Protein AF-A0A1J3EEB9-F1 (afdb_monomer_lite)

Organism: Noccaea caerulescens (NCBI:txid107243)

InterPro domains:
  IPR051185 Abnormal Spindle-like Microcephaly-associated [PTHR22706] (1-174)

Secondary structure (DSSP, 8-state):
--HHHHHHHHHHHS-HHHHHHHHHHHHHHHHHHHTTSS-PPTT-HHHH-HHHHHHHHHHHHTB-HHHHHHHHHHHH--GGGG--S---HHHHHHHHHHHIIIIIT--HHHHHHHBS-TTSTT-B-TTHHHHHHHHHHHHHHHHHHHHHHHHHTT-S-GGGSSSSSS-----SB-

Structure (mmCIF, N/CA/C/O backbone):
data_AF-A0A1J3EEB9-F1
#
_entry.id   AF-A0A1J3EEB9-F1
#
loop_
_atom_site.group_PDB
_atom_site.id
_atom_site.type_symbol
_atom_site.label_atom_id
_atom_site.label_alt_id
_atom_site.label_comp_id
_atom_site.label_asym_id
_atom_site.label_entity_id
_atom_site.label_seq_id
_atom_site.pdbx_PDB_ins_code
_atom_site.Cartn_x
_atom_site.Cartn_y
_atom_site.Cartn_z
_atom_site.occupancy
_atom_site.B_iso_or_equiv
_atom_site.auth_seq_id
_atom_site.auth_comp_id
_atom_site.auth_asym_id
_atom_site.auth_atom_id
_atom_site.pdbx_PDB_model_num
ATOM 1 N N . CYS A 1 1 ? 7.402 -10.045 6.191 1.00 64.56 1 CYS A N 1
ATOM 2 C CA . CYS A 1 1 ? 6.183 -10.169 7.005 1.00 64.56 1 CYS A CA 1
ATOM 3 C C . CYS A 1 1 ? 5.292 -11.214 6.351 1.00 64.56 1 CYS A C 1
ATOM 5 O O . CYS A 1 1 ? 5.078 -11.126 5.143 1.00 64.56 1 CYS A O 1
ATOM 7 N N . SER A 1 2 ? 4.901 -12.242 7.101 1.00 83.00 2 SER A N 1
ATOM 8 C CA . SER A 1 2 ? 4.058 -13.334 6.615 1.00 83.00 2 SER A CA 1
ATOM 9 C C . SER A 1 2 ? 2.588 -12.894 6.514 1.00 83.00 2 SER A C 1
ATOM 11 O O . SER A 1 2 ? 2.192 -11.861 7.061 1.00 83.00 2 SER A O 1
ATOM 13 N N . LEU A 1 3 ? 1.765 -13.679 5.812 1.00 86.12 3 LEU A N 1
ATOM 14 C CA . LEU A 1 3 ? 0.314 -13.471 5.790 1.00 86.12 3 LEU A CA 1
ATOM 15 C C . LEU A 1 3 ? -0.301 -13.649 7.187 1.00 86.12 3 LEU A C 1
ATOM 17 O O . LEU A 1 3 ? -1.267 -12.964 7.520 1.00 86.12 3 LEU A O 1
ATOM 21 N N . ASP A 1 4 ? 0.250 -14.547 8.001 1.00 88.56 4 ASP A N 1
ATOM 22 C CA . ASP A 1 4 ? -0.269 -14.821 9.338 1.00 88.56 4 ASP A CA 1
ATOM 23 C C . ASP A 1 4 ? 0.055 -13.684 10.311 1.00 88.56 4 ASP A C 1
ATOM 25 O O . ASP A 1 4 ? -0.824 -13.272 11.066 1.00 88.56 4 ASP A O 1
ATOM 29 N N . ASP A 1 5 ? 1.232 -13.062 10.189 1.00 90.19 5 ASP A N 1
ATOM 30 C CA . ASP A 1 5 ? 1.558 -11.855 10.956 1.00 90.19 5 ASP A CA 1
ATOM 31 C C . ASP A 1 5 ? 0.570 -10.718 10.620 1.00 90.19 5 ASP A C 1
ATOM 33 O O . ASP A 1 5 ? 0.138 -9.973 11.499 1.00 90.19 5 ASP A O 1
ATOM 37 N N . LEU A 1 6 ? 0.213 -10.565 9.335 1.00 90.88 6 LEU A N 1
ATOM 38 C CA . LEU A 1 6 ? -0.754 -9.558 8.888 1.00 90.88 6 LEU A CA 1
ATOM 39 C C . LEU A 1 6 ? -2.144 -9.830 9.478 1.00 90.88 6 LEU A C 1
ATOM 41 O O . LEU A 1 6 ? -2.771 -8.905 9.996 1.00 90.88 6 LEU A O 1
ATOM 45 N N . LYS A 1 7 ? -2.608 -11.088 9.444 1.00 90.81 7 LYS A N 1
ATOM 46 C CA . LYS A 1 7 ? -3.877 -11.493 10.075 1.00 90.81 7 LYS A CA 1
ATOM 47 C C . LYS A 1 7 ? -3.890 -11.146 11.558 1.00 90.81 7 LYS A C 1
ATOM 49 O O . LYS A 1 7 ? -4.851 -10.535 12.016 1.00 90.81 7 LYS A O 1
ATOM 54 N N . GLN A 1 8 ? -2.829 -11.499 12.281 1.00 91.69 8 GLN A N 1
ATOM 55 C CA . GLN A 1 8 ? -2.740 -11.268 13.718 1.00 91.69 8 GLN A CA 1
ATOM 56 C C . GLN A 1 8 ? -2.817 -9.772 14.052 1.00 91.69 8 GLN A C 1
ATOM 58 O O . GLN A 1 8 ? -3.586 -9.378 14.926 1.00 91.69 8 GLN A O 1
ATOM 63 N N . ARG A 1 9 ? -2.088 -8.920 13.318 1.00 92.56 9 ARG A N 1
ATOM 64 C CA . ARG A 1 9 ? -2.155 -7.462 13.519 1.00 92.56 9 ARG A CA 1
ATOM 65 C C . ARG A 1 9 ? -3.531 -6.891 13.202 1.00 92.56 9 ARG A C 1
ATOM 67 O O . ARG A 1 9 ? -4.025 -6.057 13.951 1.00 92.56 9 ARG A O 1
ATOM 74 N N . MET A 1 10 ? -4.163 -7.337 12.116 1.00 91.94 10 MET A N 1
ATOM 75 C CA . MET A 1 10 ? -5.508 -6.878 11.762 1.00 91.94 10 MET A CA 1
ATOM 76 C C . MET A 1 10 ? -6.534 -7.244 12.836 1.00 91.94 10 MET A C 1
ATOM 78 O O . MET A 1 10 ? -7.330 -6.392 13.210 1.00 91.94 10 MET A O 1
ATOM 82 N N . GLN A 1 11 ? -6.484 -8.467 13.369 1.00 91.56 11 GLN A N 1
ATOM 83 C CA . GLN A 1 11 ? -7.418 -8.940 14.397 1.00 91.56 11 GLN A CA 1
ATOM 84 C C . GLN A 1 11 ? -7.324 -8.166 15.716 1.00 91.56 11 GLN A C 1
ATOM 86 O O . GLN A 1 11 ? -8.298 -8.123 16.460 1.00 91.56 11 GLN A O 1
ATOM 91 N N . PHE A 1 12 ? -6.178 -7.544 16.005 1.00 89.19 12 PHE A N 1
ATOM 92 C CA . PHE A 1 12 ? -6.021 -6.700 17.189 1.00 89.19 12 PHE A CA 1
ATOM 93 C C . PHE A 1 12 ? -6.761 -5.358 17.064 1.00 89.19 12 PHE A C 1
ATOM 95 O O . PHE A 1 12 ? -7.140 -4.764 18.069 1.00 89.19 12 PHE A O 1
ATOM 102 N N . HIS A 1 13 ? -6.978 -4.879 15.836 1.00 87.62 13 HIS A N 1
ATOM 103 C CA . HIS A 1 13 ? -7.544 -3.553 15.581 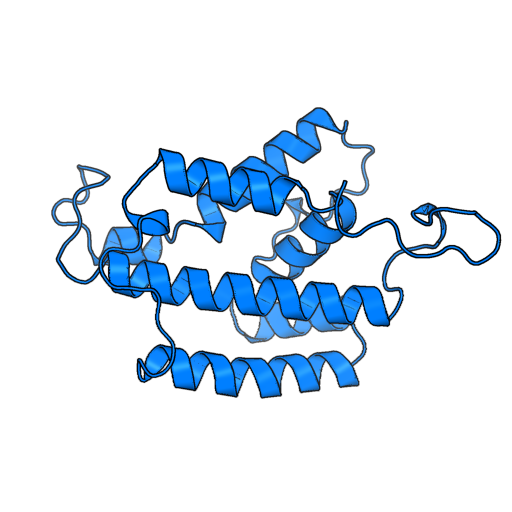1.00 87.62 13 HIS A CA 1
ATOM 104 C C . HIS A 1 13 ? -8.916 -3.575 14.912 1.00 87.62 13 HIS A C 1
ATOM 106 O O . HIS A 1 13 ? -9.635 -2.590 15.003 1.00 87.62 13 HIS A O 1
ATOM 112 N N . LEU A 1 14 ? -9.283 -4.654 14.226 1.00 89.94 14 LEU A N 1
ATOM 113 C CA . LEU A 1 14 ? -10.491 -4.756 13.414 1.00 89.94 14 LEU A CA 1
ATOM 114 C C . LEU A 1 14 ? -11.329 -5.953 13.848 1.00 89.94 14 LEU A C 1
ATOM 116 O O . LEU A 1 14 ? -10.806 -6.993 14.246 1.00 89.94 14 LEU A O 1
ATOM 120 N N . SER A 1 15 ? -12.646 -5.847 13.669 1.00 91.69 15 SER A N 1
ATOM 121 C CA . SER A 1 15 ? -13.539 -6.991 13.865 1.00 91.69 15 SER A CA 1
ATOM 122 C C . SER A 1 15 ? -13.156 -8.177 12.966 1.00 91.69 15 SER A C 1
ATOM 124 O O . SER A 1 15 ? -12.641 -8.007 11.854 1.00 91.69 15 SER A O 1
ATOM 126 N N . LEU A 1 16 ? -13.503 -9.393 13.396 1.00 92.00 16 LEU A N 1
ATOM 127 C CA . LEU A 1 16 ? -13.296 -10.604 12.597 1.00 92.00 16 LEU A CA 1
ATOM 128 C C . LEU A 1 16 ? -13.987 -10.522 11.222 1.00 92.00 16 LEU A C 1
ATOM 130 O O . LEU A 1 16 ? -13.422 -10.961 10.220 1.00 92.00 16 LEU A O 1
ATOM 134 N N . GLY A 1 17 ? -15.185 -9.926 11.170 1.00 92.50 17 GLY A N 1
ATOM 135 C CA . GLY A 1 17 ? -15.937 -9.718 9.930 1.00 92.50 17 GLY A CA 1
ATOM 136 C C . GLY A 1 17 ? -15.184 -8.830 8.939 1.00 92.50 17 GLY A C 1
ATOM 137 O O . GLY A 1 17 ? -14.993 -9.222 7.789 1.00 92.50 17 GLY A O 1
ATOM 138 N N . SER A 1 18 ? -14.674 -7.683 9.397 1.00 92.69 18 SER A N 1
ATOM 139 C CA . SER A 1 18 ? -13.864 -6.790 8.559 1.00 92.69 18 SER A CA 1
ATOM 140 C C . SER A 1 18 ? -12.542 -7.413 8.150 1.00 92.69 18 SER A C 1
ATOM 142 O O . SER A 1 18 ? -12.133 -7.250 7.007 1.00 92.69 18 SER A O 1
ATOM 144 N N . CYS A 1 19 ? -11.891 -8.173 9.036 1.00 94.44 19 CYS A N 1
ATOM 145 C CA . CYS A 1 19 ? -10.683 -8.903 8.667 1.00 94.44 19 CYS A CA 1
ATOM 146 C C . CYS A 1 19 ? -10.953 -9.831 7.479 1.00 94.44 19 CYS A C 1
ATOM 148 O O . CYS A 1 19 ? -10.236 -9.773 6.482 1.00 94.44 19 CYS A O 1
ATOM 150 N N . LYS A 1 20 ? -12.014 -10.646 7.562 1.00 94.88 20 LYS A N 1
ATOM 151 C CA . LYS A 1 20 ? -12.410 -11.562 6.486 1.00 94.88 20 LYS A CA 1
ATOM 152 C C . LYS A 1 20 ? -12.684 -10.815 5.183 1.00 94.88 20 LYS A C 1
ATOM 154 O O . LYS A 1 20 ? -12.152 -11.191 4.145 1.00 94.88 20 LYS A O 1
ATOM 159 N N . GLU A 1 21 ? -13.456 -9.735 5.249 1.00 95.31 21 GLU A N 1
ATOM 160 C CA . GLU A 1 21 ? -13.784 -8.933 4.073 1.00 95.31 21 GLU A CA 1
ATOM 161 C C . GLU A 1 21 ? -12.532 -8.354 3.398 1.00 95.31 21 GLU A C 1
ATOM 163 O O . GLU A 1 21 ? -12.376 -8.453 2.178 1.00 95.31 21 GLU A O 1
ATOM 168 N N . ILE A 1 22 ? -11.613 -7.793 4.189 1.00 96.00 22 ILE A N 1
ATOM 169 C CA . ILE A 1 22 ? -10.352 -7.244 3.688 1.00 96.00 22 ILE A CA 1
ATOM 170 C C . ILE A 1 22 ? -9.545 -8.330 2.983 1.00 96.00 22 ILE A C 1
ATOM 172 O O . ILE A 1 22 ? -9.047 -8.085 1.885 1.00 96.00 22 ILE A O 1
ATOM 176 N N . PHE A 1 23 ? -9.438 -9.531 3.559 1.00 96.12 23 PHE A N 1
ATOM 177 C CA . PHE A 1 23 ? -8.747 -10.642 2.905 1.00 96.12 23 PHE A CA 1
ATOM 178 C C . PHE A 1 23 ? -9.434 -11.058 1.603 1.00 96.12 23 PHE A C 1
ATOM 180 O O . PHE A 1 23 ? -8.758 -11.163 0.582 1.00 96.12 23 PHE A O 1
ATOM 187 N N . ASP A 1 24 ? -10.759 -11.201 1.592 1.00 96.94 24 ASP A N 1
ATOM 188 C CA . ASP A 1 24 ? -11.514 -11.582 0.394 1.00 96.94 24 ASP A CA 1
ATOM 189 C C . ASP A 1 24 ? -11.345 -10.556 -0.743 1.00 96.94 24 ASP A C 1
ATOM 191 O O . ASP A 1 24 ? -11.177 -10.903 -1.919 1.00 96.94 24 ASP A O 1
ATOM 195 N N . VAL A 1 25 ? -11.375 -9.259 -0.421 1.00 97.62 25 VAL A N 1
ATOM 196 C CA . VAL A 1 25 ? -11.094 -8.182 -1.381 1.00 97.62 25 VAL A CA 1
ATOM 197 C C . VAL A 1 25 ? -9.639 -8.236 -1.835 1.00 97.62 25 VAL A C 1
ATOM 199 O O . VAL A 1 25 ? -9.383 -8.270 -3.040 1.00 97.62 25 VAL A O 1
ATOM 202 N N . MET A 1 26 ? -8.686 -8.303 -0.907 1.00 97.19 26 MET A N 1
ATOM 203 C CA . MET A 1 26 ? -7.266 -8.257 -1.237 1.00 97.19 26 MET A CA 1
ATOM 204 C C . MET A 1 26 ? -6.806 -9.469 -2.036 1.00 97.19 26 MET A C 1
ATOM 206 O O . MET A 1 26 ? -6.013 -9.285 -2.948 1.00 97.19 26 MET A O 1
ATOM 210 N N . THR A 1 27 ? -7.342 -10.669 -1.807 1.00 97.19 27 THR A N 1
ATOM 211 C CA . THR A 1 27 ? -7.064 -11.850 -2.641 1.00 97.19 27 THR A CA 1
ATOM 212 C C . THR A 1 27 ? -7.493 -11.636 -4.093 1.00 97.19 27 THR A C 1
ATOM 214 O O . THR A 1 27 ? -6.782 -12.025 -5.022 1.00 97.19 27 THR A O 1
ATOM 217 N N . ARG A 1 28 ? -8.640 -10.984 -4.324 1.00 97.81 28 ARG A N 1
ATOM 218 C CA . ARG A 1 28 ? -9.088 -10.641 -5.683 1.00 97.81 28 ARG A CA 1
ATOM 219 C C . ARG A 1 28 ? -8.218 -9.547 -6.288 1.00 97.81 28 ARG A C 1
ATOM 221 O O . ARG A 1 28 ? -7.822 -9.662 -7.446 1.00 97.81 28 ARG A O 1
ATOM 228 N N . VAL A 1 29 ? -7.902 -8.507 -5.522 1.00 97.12 29 VAL A N 1
ATOM 229 C CA . VAL A 1 29 ? -7.048 -7.397 -5.966 1.00 97.12 29 VAL A CA 1
ATOM 230 C C . VAL A 1 29 ? -5.655 -7.897 -6.338 1.00 97.12 29 VAL A C 1
ATOM 232 O O . VAL A 1 29 ? -5.185 -7.602 -7.434 1.00 97.12 29 VAL A O 1
ATOM 235 N N . THR A 1 30 ? -5.006 -8.688 -5.479 1.00 97.00 30 THR A N 1
ATOM 236 C CA . THR A 1 30 ? -3.662 -9.215 -5.743 1.00 97.00 30 THR A CA 1
ATOM 237 C C . THR A 1 30 ? -3.656 -10.095 -6.979 1.00 97.00 30 THR A C 1
ATOM 239 O O . THR A 1 30 ? -2.822 -9.862 -7.844 1.00 97.00 30 THR A O 1
ATOM 242 N N . LYS A 1 31 ? -4.636 -10.995 -7.135 1.00 97.88 31 LYS A N 1
ATOM 243 C CA . LYS A 1 31 ? -4.784 -11.810 -8.348 1.00 97.88 31 LYS A CA 1
ATOM 244 C C . LYS A 1 31 ? -4.897 -10.954 -9.612 1.00 97.88 31 LYS A C 1
ATOM 246 O O . LYS A 1 31 ? -4.203 -11.209 -10.588 1.00 97.88 31 LYS A O 1
ATOM 251 N N . ASN A 1 32 ? -5.734 -9.915 -9.601 1.00 98.31 32 ASN A N 1
ATOM 252 C CA . ASN A 1 32 ? -5.881 -9.026 -10.758 1.00 98.31 32 ASN A CA 1
ATOM 253 C C . ASN A 1 32 ? -4.603 -8.219 -11.053 1.00 98.31 32 ASN A C 1
ATOM 255 O O . ASN A 1 32 ? -4.334 -7.923 -12.218 1.00 98.31 32 ASN A O 1
ATOM 259 N N . ILE A 1 33 ? -3.819 -7.867 -10.030 1.00 97.88 33 ILE A N 1
ATOM 260 C CA . ILE A 1 33 ? -2.523 -7.198 -10.204 1.00 97.88 33 ILE A CA 1
ATOM 261 C C . ILE A 1 33 ? -1.474 -8.164 -10.761 1.00 97.88 33 ILE A C 1
ATOM 263 O O . ILE A 1 33 ? -0.764 -7.816 -11.701 1.00 97.88 33 ILE A O 1
ATOM 267 N N . ASP A 1 34 ? -1.408 -9.379 -10.221 1.00 96.44 34 ASP A N 1
ATOM 268 C CA . ASP A 1 34 ? -0.440 -10.408 -10.615 1.00 96.44 34 ASP A CA 1
ATOM 269 C C . ASP A 1 34 ? -0.688 -10.920 -12.038 1.00 96.44 34 ASP A C 1
ATOM 271 O O . ASP A 1 34 ? 0.255 -11.176 -12.780 1.00 96.44 34 ASP A O 1
ATOM 275 N N . GLU A 1 35 ? -1.951 -10.974 -12.466 1.00 97.19 35 GLU A N 1
ATOM 276 C CA . GLU A 1 35 ? -2.333 -11.256 -13.855 1.00 97.19 35 GLU A CA 1
ATOM 277 C C . GLU A 1 35 ? -2.205 -10.029 -14.782 1.00 97.19 35 GLU A C 1
ATOM 279 O O . GLU A 1 35 ? -2.511 -10.107 -15.971 1.00 97.19 35 GLU A O 1
ATOM 284 N N . GLY A 1 36 ? -1.790 -8.869 -14.260 1.00 94.94 36 GLY A N 1
ATOM 285 C CA . GLY A 1 36 ? -1.580 -7.645 -15.037 1.00 94.94 36 GLY A CA 1
ATOM 286 C C . GLY A 1 36 ? -2.856 -6.952 -15.532 1.00 94.94 36 GLY A C 1
ATOM 287 O O . GLY A 1 36 ? -2.758 -6.022 -16.339 1.00 94.94 36 GLY A O 1
ATOM 288 N N . ARG A 1 37 ? -4.037 -7.366 -15.047 1.00 96.38 37 ARG A N 1
ATOM 289 C CA . ARG A 1 37 ? -5.341 -6.738 -15.348 1.00 96.38 37 ARG A CA 1
ATOM 290 C C . ARG A 1 37 ? -5.463 -5.360 -14.707 1.00 96.38 37 ARG A C 1
ATOM 292 O O . ARG A 1 37 ? -6.051 -4.457 -15.292 1.00 96.38 37 ARG A O 1
ATOM 299 N N . ILE A 1 38 ? -4.880 -5.197 -13.519 1.00 95.56 38 ILE A N 1
ATOM 300 C CA . ILE A 1 38 ? -4.721 -3.910 -12.841 1.00 95.56 38 ILE A CA 1
ATOM 301 C C . ILE A 1 38 ? -3.223 -3.667 -12.684 1.00 95.56 38 ILE A C 1
ATOM 303 O O . ILE A 1 38 ? -2.530 -4.425 -12.018 1.00 95.56 38 ILE A O 1
ATOM 307 N N . LYS A 1 39 ? -2.698 -2.602 -13.281 1.00 93.31 39 LYS A N 1
ATOM 308 C CA . LYS A 1 39 ? -1.274 -2.271 -13.179 1.00 93.31 39 LYS A CA 1
ATOM 309 C C . LYS A 1 39 ? -1.062 -0.772 -13.196 1.00 93.31 39 LYS A C 1
ATOM 311 O O . LYS A 1 39 ? -1.876 -0.025 -13.738 1.00 93.31 39 LYS A O 1
ATOM 316 N N . MET A 1 40 ? 0.058 -0.336 -12.627 1.00 92.31 40 MET A N 1
ATOM 317 C CA . MET A 1 40 ? 0.515 1.031 -12.842 1.00 92.31 40 MET A CA 1
ATOM 318 C C . MET A 1 40 ? 0.805 1.248 -14.329 1.00 92.31 40 MET A C 1
ATOM 320 O O . MET A 1 40 ? 1.197 0.321 -15.045 1.00 92.31 40 MET A O 1
ATOM 324 N N . LYS A 1 41 ? 0.615 2.486 -14.794 1.00 90.12 41 LYS A N 1
ATOM 325 C CA . LYS A 1 41 ? 0.991 2.873 -16.156 1.00 90.12 41 LYS A CA 1
ATOM 326 C C . LYS A 1 41 ? 2.470 2.512 -16.390 1.00 90.12 41 LYS A C 1
ATOM 328 O O . LYS A 1 41 ? 3.276 2.745 -15.487 1.00 90.12 41 LYS A O 1
ATOM 333 N N . PRO A 1 42 ? 2.845 1.973 -17.566 1.00 84.88 42 PRO A N 1
ATOM 334 C CA . PRO A 1 42 ? 4.251 1.793 -17.913 1.00 84.88 42 PRO A CA 1
ATOM 335 C C . PRO A 1 42 ? 5.033 3.087 -17.679 1.00 84.88 42 PRO A C 1
ATOM 337 O O . PRO A 1 42 ? 4.514 4.169 -17.961 1.00 84.88 42 PRO A O 1
ATOM 340 N N . GLN A 1 43 ? 6.252 2.970 -17.144 1.00 82.62 43 GLN A N 1
ATOM 341 C CA . GLN A 1 43 ? 7.098 4.121 -16.794 1.00 82.62 43 GLN A CA 1
ATOM 342 C C . GLN A 1 43 ? 6.402 5.095 -15.824 1.00 82.62 43 GLN A C 1
ATOM 344 O O . GLN A 1 43 ? 6.523 6.312 -15.950 1.00 82.62 43 GLN A O 1
ATOM 349 N N . CYS A 1 44 ? 5.620 4.567 -14.874 1.00 88.00 44 CYS A N 1
ATOM 350 C CA . CYS A 1 44 ? 4.947 5.379 -13.867 1.00 88.00 44 CYS A CA 1
ATOM 351 C C . CYS A 1 44 ? 5.970 6.274 -13.140 1.00 88.00 44 CYS A C 1
ATOM 353 O O . CYS A 1 44 ? 6.854 5.741 -12.464 1.00 88.00 44 CYS A O 1
ATOM 355 N N . PRO A 1 45 ? 5.824 7.613 -13.194 1.00 89.06 45 PRO A N 1
ATOM 356 C CA . PRO A 1 45 ? 6.781 8.523 -12.569 1.00 89.06 45 PRO A CA 1
ATOM 357 C C . PRO A 1 45 ? 6.943 8.304 -11.065 1.00 89.06 45 PRO A C 1
ATOM 359 O O . PRO A 1 45 ? 7.982 8.620 -10.511 1.00 89.06 45 PRO A O 1
ATOM 362 N N . LEU A 1 46 ? 5.948 7.714 -10.396 1.00 91.69 46 LEU A N 1
ATOM 363 C CA . LEU A 1 46 ? 6.024 7.393 -8.971 1.00 91.69 46 LEU A CA 1
ATOM 364 C C . LEU A 1 46 ? 7.240 6.525 -8.608 1.00 91.69 46 LEU A C 1
ATOM 366 O O . LEU A 1 46 ? 7.780 6.666 -7.513 1.00 91.69 46 LEU A O 1
ATOM 370 N N . VAL A 1 47 ? 7.645 5.6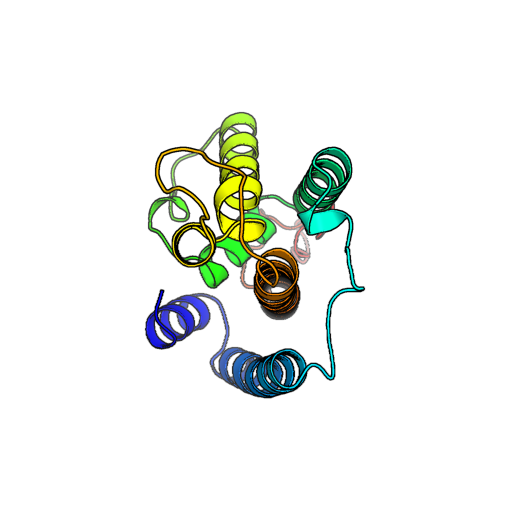14 -9.499 1.00 88.38 47 VAL A N 1
ATOM 371 C CA . VAL A 1 47 ? 8.748 4.676 -9.239 1.00 88.38 47 VAL A CA 1
ATOM 372 C C . VAL A 1 47 ? 10.063 5.093 -9.890 1.00 88.38 47 VAL A C 1
ATOM 374 O O . VAL A 1 47 ? 11.110 4.608 -9.470 1.00 88.38 47 VAL A O 1
ATOM 377 N N . THR A 1 48 ? 10.030 5.995 -10.874 1.00 88.56 48 THR A N 1
ATOM 378 C CA . THR A 1 48 ? 11.218 6.431 -11.627 1.00 88.56 48 THR A CA 1
ATOM 379 C C . THR A 1 48 ? 11.673 7.853 -11.302 1.00 88.56 48 THR A C 1
ATOM 381 O O . THR A 1 48 ? 12.843 8.163 -11.492 1.00 88.56 48 THR A O 1
ATOM 384 N N . ASP A 1 49 ? 10.777 8.721 -10.828 1.00 92.00 49 ASP A N 1
ATOM 385 C CA . ASP A 1 49 ? 11.037 10.141 -10.592 1.00 92.00 49 ASP A CA 1
ATOM 386 C C . ASP A 1 49 ? 10.974 10.480 -9.095 1.00 92.00 49 ASP A C 1
ATOM 388 O O . ASP A 1 49 ? 9.962 10.281 -8.414 1.00 92.00 49 ASP A O 1
ATOM 392 N N . PHE A 1 50 ? 12.076 11.022 -8.575 1.00 89.94 50 PHE A N 1
ATOM 393 C CA . PHE A 1 50 ? 12.202 11.361 -7.158 1.00 89.94 50 PHE A CA 1
ATOM 394 C C . PHE A 1 50 ? 11.237 12.478 -6.731 1.00 89.94 50 PHE A C 1
ATOM 396 O O . PHE A 1 50 ? 10.668 12.420 -5.641 1.00 89.94 50 PHE A O 1
ATOM 403 N N . GLY A 1 51 ? 11.001 13.475 -7.589 1.00 93.94 51 GLY A N 1
ATOM 404 C CA . GLY A 1 51 ? 10.095 14.584 -7.293 1.00 93.94 51 GLY A CA 1
ATOM 405 C C . GLY A 1 51 ? 8.636 14.133 -7.193 1.00 93.94 51 GLY A C 1
ATOM 406 O O . GLY A 1 51 ? 7.904 14.562 -6.299 1.00 93.94 51 GLY A O 1
ATOM 407 N N . MET A 1 52 ? 8.214 13.225 -8.069 1.00 94.25 52 MET A N 1
ATOM 408 C CA . MET A 1 52 ? 6.887 12.612 -8.042 1.00 94.25 52 MET A CA 1
ATOM 409 C C . MET A 1 52 ? 6.718 11.688 -6.839 1.00 94.25 52 MET A C 1
ATOM 411 O O . MET A 1 52 ? 5.661 11.716 -6.204 1.00 94.25 52 MET A O 1
ATOM 415 N N . LYS A 1 53 ? 7.760 10.939 -6.463 1.00 94.69 53 LYS A N 1
ATOM 416 C CA . LYS A 1 53 ? 7.771 10.168 -5.215 1.00 94.69 53 LYS A CA 1
ATOM 417 C C . LYS A 1 53 ? 7.619 11.070 -3.986 1.00 94.69 53 LYS A C 1
ATOM 419 O O . LYS A 1 53 ? 6.771 10.788 -3.145 1.00 94.69 53 LYS A O 1
ATOM 424 N N . GLU A 1 54 ? 8.347 12.184 -3.898 1.00 95.38 54 GLU A N 1
ATOM 425 C CA . GLU A 1 54 ? 8.191 13.139 -2.788 1.00 95.38 54 GLU A CA 1
ATOM 426 C C . GLU A 1 54 ? 6.783 13.753 -2.734 1.00 95.38 54 GLU A C 1
ATOM 428 O O . GLU A 1 54 ? 6.235 13.930 -1.647 1.00 95.38 54 GLU A O 1
ATOM 433 N N . LYS A 1 55 ? 6.147 14.035 -3.880 1.00 96.00 55 LYS A N 1
ATOM 434 C CA . LYS A 1 55 ? 4.740 14.479 -3.912 1.00 96.00 55 LYS A CA 1
ATOM 435 C C . LYS A 1 55 ? 3.787 13.410 -3.374 1.00 96.00 55 LYS A C 1
ATOM 437 O O . LYS A 1 55 ? 2.882 13.739 -2.615 1.00 96.00 55 LYS A O 1
ATOM 442 N N . ALA A 1 56 ? 4.002 12.143 -3.723 1.00 95.56 56 ALA A N 1
ATOM 443 C CA . ALA A 1 56 ? 3.196 11.038 -3.207 1.00 95.56 56 ALA A CA 1
ATOM 444 C C . ALA A 1 56 ? 3.401 10.820 -1.700 1.00 95.56 56 ALA A C 1
ATOM 446 O O . ALA A 1 56 ? 2.435 10.579 -0.980 1.00 95.56 56 ALA A O 1
ATOM 447 N N . ILE A 1 57 ? 4.637 10.971 -1.208 1.00 96.31 57 ILE A N 1
ATOM 448 C CA . ILE A 1 57 ? 4.933 10.974 0.230 1.00 96.31 57 ILE A CA 1
ATOM 449 C C . ILE A 1 57 ? 4.158 12.102 0.913 1.00 96.31 57 ILE A C 1
ATOM 451 O O . ILE A 1 57 ? 3.452 11.836 1.877 1.00 96.31 57 ILE A O 1
ATOM 455 N N . LYS A 1 58 ? 4.226 13.336 0.396 1.00 95.69 58 LYS A N 1
ATOM 456 C CA . LYS A 1 58 ? 3.467 14.472 0.945 1.00 95.69 58 LYS A CA 1
ATOM 457 C C . LYS A 1 58 ? 1.963 14.199 0.984 1.00 95.69 58 LYS A C 1
ATOM 459 O O . LYS A 1 58 ? 1.343 14.483 1.996 1.00 95.69 58 LYS A O 1
ATOM 464 N N . ALA A 1 59 ? 1.403 13.596 -0.065 1.00 95.00 59 ALA A N 1
ATOM 465 C CA . ALA A 1 59 ? -0.013 13.237 -0.105 1.00 95.00 59 ALA A CA 1
ATOM 466 C C . ALA A 1 59 ? -0.401 12.207 0.972 1.00 95.00 59 ALA A C 1
ATOM 468 O O . ALA A 1 59 ? -1.448 12.344 1.596 1.00 95.00 59 ALA A O 1
ATOM 469 N N . LEU A 1 60 ? 0.440 11.196 1.230 1.00 94.88 60 LEU A N 1
ATOM 470 C CA . LEU A 1 60 ? 0.215 10.266 2.344 1.00 94.88 60 LEU A CA 1
ATOM 471 C C . LEU A 1 60 ? 0.375 10.953 3.704 1.00 94.88 60 LEU A C 1
ATOM 473 O O . LEU A 1 60 ? -0.391 10.669 4.614 1.00 94.88 60 LEU A O 1
ATOM 477 N N . MET A 1 61 ? 1.324 11.879 3.833 1.00 94.38 61 MET A N 1
ATOM 478 C CA . MET A 1 61 ? 1.539 12.647 5.064 1.00 94.38 61 MET A CA 1
ATOM 479 C C . MET A 1 61 ? 0.416 13.648 5.370 1.00 94.38 61 MET A C 1
ATOM 481 O O . MET A 1 61 ? 0.372 14.153 6.483 1.00 94.38 61 MET A O 1
ATOM 485 N N . CYS A 1 62 ? -0.498 13.914 4.429 1.00 92.38 62 CYS A N 1
ATOM 486 C CA . CYS A 1 62 ? -1.732 14.648 4.717 1.00 92.38 62 CYS A CA 1
ATOM 487 C C . CYS A 1 62 ? -2.716 13.828 5.554 1.00 92.38 62 CYS A C 1
ATOM 489 O O . CYS A 1 62 ? -3.686 14.396 6.038 1.00 92.38 62 CYS A O 1
ATOM 491 N N . TYR A 1 63 ? -2.526 12.511 5.702 1.00 89.62 63 TYR A N 1
ATOM 492 C CA . TYR A 1 63 ? -3.352 11.739 6.619 1.00 89.62 63 TYR A CA 1
ATOM 493 C C . TYR A 1 63 ? -3.094 12.176 8.063 1.00 89.62 63 TYR A C 1
ATOM 495 O O . TYR A 1 63 ? -1.949 12.411 8.450 1.00 89.62 63 TYR A O 1
ATOM 503 N N . ASN A 1 64 ? -4.137 12.183 8.892 1.00 88.50 64 ASN A N 1
ATOM 504 C CA . ASN A 1 64 ? -3.959 12.300 10.334 1.00 88.50 64 ASN A CA 1
ATOM 505 C C . ASN A 1 64 ? -2.969 11.228 10.827 1.00 88.50 64 ASN A C 1
ATOM 507 O O . ASN A 1 64 ? -3.104 10.041 10.511 1.00 88.50 64 ASN A O 1
ATOM 511 N N . GLN A 1 65 ? -1.972 11.663 11.600 1.00 88.44 65 GLN A N 1
ATOM 512 C CA . GLN A 1 65 ? -0.802 10.856 11.955 1.00 88.44 65 GLN A CA 1
ATOM 513 C C . GLN A 1 65 ? -1.170 9.559 12.685 1.00 88.44 65 GLN A C 1
ATOM 515 O O . GLN A 1 65 ? -0.565 8.524 12.419 1.00 88.44 65 GLN A O 1
ATOM 520 N N . VAL A 1 66 ? -2.200 9.573 13.539 1.00 86.56 66 VAL A N 1
ATOM 521 C CA . VAL A 1 66 ? -2.631 8.386 14.296 1.00 86.56 66 VAL A CA 1
ATOM 522 C C . VAL A 1 66 ? -3.229 7.333 13.359 1.00 86.56 66 VAL A C 1
ATOM 524 O O . VAL A 1 66 ? -2.876 6.155 13.437 1.00 86.56 66 VAL A O 1
ATOM 527 N N . TRP A 1 67 ? -4.080 7.754 12.419 1.00 88.94 67 TRP A N 1
ATOM 528 C CA . TRP A 1 67 ? -4.648 6.859 11.405 1.00 88.94 67 TRP A CA 1
ATOM 529 C C . TRP A 1 67 ? -3.581 6.320 10.451 1.00 88.94 67 TRP A C 1
ATOM 531 O O . TRP A 1 67 ? -3.584 5.132 10.120 1.00 88.94 67 TRP A O 1
ATOM 541 N N . LEU A 1 68 ? -2.650 7.179 10.030 1.00 92.31 68 LEU A N 1
ATOM 542 C CA . LEU A 1 68 ? -1.542 6.790 9.165 1.00 92.31 68 LEU A CA 1
ATOM 543 C C . LEU A 1 68 ? -0.626 5.775 9.860 1.00 92.31 68 LEU A C 1
ATOM 545 O O . LEU A 1 68 ? -0.296 4.750 9.264 1.00 92.31 68 LEU A O 1
ATOM 549 N N . ARG A 1 69 ? -0.277 6.013 11.131 1.00 92.31 69 ARG A N 1
ATOM 550 C CA . ARG A 1 69 ? 0.507 5.093 11.965 1.00 92.31 69 ARG A CA 1
ATOM 551 C C . ARG A 1 69 ? -0.175 3.733 12.080 1.00 92.31 69 ARG A C 1
ATOM 553 O O . ARG A 1 69 ? 0.468 2.720 11.817 1.00 92.31 69 ARG A O 1
ATOM 560 N N . LEU A 1 70 ? -1.469 3.703 12.408 1.00 90.94 70 LEU A N 1
ATOM 561 C CA . LEU A 1 70 ? -2.247 2.464 12.509 1.00 90.94 70 LEU A CA 1
ATOM 562 C C . LEU A 1 70 ? -2.234 1.675 11.191 1.00 90.94 70 LEU A C 1
ATOM 564 O O . LEU A 1 70 ? -1.955 0.475 11.176 1.00 90.94 70 LEU A O 1
ATOM 568 N N . GLY A 1 71 ? -2.501 2.352 10.072 1.00 94.19 71 GLY A N 1
ATOM 569 C CA . GLY A 1 71 ? -2.486 1.725 8.754 1.00 94.19 71 GLY A CA 1
ATOM 570 C C . GLY A 1 71 ? -1.109 1.156 8.395 1.00 94.19 71 GLY A C 1
ATOM 571 O O . GLY A 1 71 ? -1.007 0.011 7.954 1.00 94.19 71 GLY A O 1
ATOM 572 N N . LEU A 1 72 ? -0.038 1.920 8.632 1.00 95.38 72 LEU A N 1
ATOM 573 C CA . LEU A 1 72 ? 1.336 1.479 8.374 1.00 95.38 72 LEU A CA 1
ATOM 574 C C . LEU A 1 72 ? 1.754 0.318 9.284 1.00 95.38 72 LEU A C 1
ATOM 576 O O . LEU A 1 72 ? 2.388 -0.618 8.796 1.00 95.38 72 LEU A O 1
ATOM 580 N N . TYR A 1 73 ? 1.348 0.323 10.556 1.00 94.00 73 TYR A N 1
ATOM 581 C CA . TYR A 1 73 ? 1.564 -0.796 11.471 1.00 94.00 73 TYR A CA 1
ATOM 582 C C . TYR A 1 73 ? 0.890 -2.072 10.969 1.00 94.00 73 TYR A C 1
ATOM 584 O O . TYR A 1 73 ? 1.511 -3.131 10.924 1.00 94.00 73 TYR A O 1
ATOM 592 N N . ILE A 1 74 ? -0.365 -1.998 10.525 1.00 93.12 74 ILE A N 1
ATOM 593 C CA . ILE A 1 74 ? -1.047 -3.178 9.988 1.00 93.12 74 ILE A CA 1
ATOM 594 C C . ILE A 1 74 ? -0.309 -3.691 8.740 1.00 93.12 74 ILE A C 1
ATOM 596 O O . ILE A 1 74 ? -0.006 -4.885 8.658 1.00 93.12 74 ILE A O 1
ATOM 600 N N . VAL A 1 75 ? 0.074 -2.801 7.815 1.00 94.12 75 VAL A N 1
ATOM 601 C CA . VAL A 1 75 ? 0.750 -3.170 6.558 1.00 94.12 75 VAL A CA 1
ATOM 602 C C . VAL A 1 75 ? 2.152 -3.758 6.778 1.00 94.12 75 VAL A C 1
ATOM 604 O O . VAL A 1 75 ? 2.469 -4.786 6.177 1.00 94.12 75 VAL A O 1
ATOM 607 N N . PHE A 1 76 ? 2.994 -3.147 7.615 1.00 92.94 76 PHE A N 1
ATOM 608 C CA . PHE A 1 76 ? 4.410 -3.532 7.758 1.00 92.94 76 PHE A CA 1
ATOM 609 C C . PHE A 1 76 ? 4.737 -4.285 9.048 1.00 92.94 76 PHE A C 1
ATOM 611 O O . PHE A 1 76 ? 5.684 -5.074 9.064 1.00 92.94 76 PHE A O 1
ATOM 618 N N . GLY A 1 77 ? 3.946 -4.092 10.100 1.00 89.50 77 GLY A N 1
ATOM 619 C CA . GLY A 1 77 ? 4.265 -4.528 11.457 1.00 89.50 77 GLY A CA 1
ATOM 620 C C . GLY A 1 77 ? 5.445 -3.767 12.055 1.00 89.50 77 GLY A C 1
ATOM 621 O O . GLY A 1 77 ? 5.882 -2.755 11.517 1.00 89.50 77 GLY A O 1
ATOM 622 N N . GLY A 1 78 ? 5.976 -4.287 13.161 1.00 84.25 78 GLY A N 1
ATOM 623 C CA . GLY A 1 78 ? 7.136 -3.737 13.859 1.00 84.25 78 GLY A CA 1
ATOM 624 C C . GLY A 1 78 ? 6.762 -3.005 15.146 1.00 84.25 78 GLY A C 1
ATOM 625 O O . GLY A 1 78 ? 5.870 -2.160 15.166 1.00 84.25 78 GLY A O 1
ATOM 626 N N . ASP A 1 79 ? 7.489 -3.307 16.217 1.00 76.81 79 ASP A N 1
ATOM 627 C CA . ASP A 1 79 ? 7.196 -2.783 17.557 1.00 76.81 79 ASP A CA 1
ATOM 628 C C . ASP A 1 79 ? 7.417 -1.268 17.660 1.00 76.81 79 ASP A C 1
ATOM 630 O O . ASP A 1 79 ? 6.842 -0.605 18.516 1.00 76.81 79 ASP A O 1
ATOM 634 N N . SER A 1 80 ? 8.190 -0.681 16.740 1.00 77.31 80 SER A N 1
ATOM 635 C CA . SER A 1 80 ? 8.421 0.767 16.673 1.00 77.31 80 SER A CA 1
ATOM 636 C C . SER A 1 80 ? 7.140 1.586 16.469 1.00 77.31 80 SER A C 1
ATOM 638 O O . SER A 1 80 ? 7.119 2.763 16.818 1.00 77.31 80 SER A O 1
ATOM 640 N N . PHE A 1 81 ? 6.073 0.984 15.933 1.00 78.19 81 PHE A N 1
ATOM 641 C CA . PHE A 1 81 ? 4.768 1.640 15.801 1.00 78.19 81 PHE A CA 1
ATOM 642 C C . PHE A 1 81 ? 3.936 1.613 17.094 1.00 78.19 81 PHE A C 1
ATOM 644 O O . PHE A 1 81 ? 2.952 2.343 17.188 1.00 78.19 81 PHE A O 1
ATOM 651 N N . LEU A 1 82 ? 4.317 0.786 18.073 1.00 70.94 82 LEU A N 1
ATOM 652 C CA . LEU A 1 82 ? 3.593 0.561 19.329 1.00 70.94 82 LEU A CA 1
ATOM 653 C C . LEU A 1 82 ? 4.080 1.474 20.468 1.00 70.94 82 LEU A C 1
ATOM 655 O O . LEU A 1 82 ? 3.798 1.207 21.633 1.00 70.94 82 LEU A O 1
ATOM 659 N N . SER A 1 83 ? 4.840 2.532 20.164 1.00 64.88 83 SER A N 1
ATOM 660 C CA . SER A 1 83 ? 5.335 3.451 21.190 1.00 64.88 83 SER A CA 1
ATOM 661 C C . SER A 1 83 ? 4.182 4.238 21.829 1.00 64.88 83 SER A C 1
ATOM 663 O O . SER A 1 83 ? 3.596 5.124 21.206 1.00 64.88 83 SER A O 1
ATOM 665 N N . ASP A 1 84 ? 3.891 3.897 23.088 1.00 57.25 84 ASP A N 1
ATOM 666 C CA . ASP A 1 84 ? 2.919 4.557 23.981 1.00 57.25 84 ASP A CA 1
ATOM 667 C C . ASP A 1 84 ? 3.480 5.825 24.653 1.00 57.25 84 ASP A C 1
ATOM 669 O O . ASP A 1 84 ? 2.778 6.525 25.381 1.00 57.25 84 ASP A O 1
ATOM 673 N N . SER A 1 85 ? 4.763 6.131 24.440 1.00 57.31 85 SER A N 1
ATOM 674 C CA . SER A 1 85 ? 5.374 7.365 24.934 1.00 57.31 85 SER A CA 1
ATOM 675 C C . SER A 1 85 ? 4.814 8.572 24.183 1.00 57.31 85 SER A C 1
ATOM 677 O O . SER A 1 85 ? 4.573 8.475 22.980 1.00 57.31 85 SER A O 1
ATOM 679 N N . GLU A 1 86 ? 4.694 9.721 24.850 1.00 60.72 86 GLU A N 1
ATOM 680 C CA . GLU A 1 86 ? 4.391 11.013 24.221 1.00 60.72 86 GLU A CA 1
ATOM 681 C C . GLU A 1 86 ? 5.513 11.399 23.238 1.00 60.72 86 GLU A C 1
ATOM 683 O O . GLU A 1 86 ? 6.441 12.141 23.558 1.00 60.72 86 GLU A O 1
ATOM 688 N N . VAL A 1 87 ? 5.475 10.832 22.031 1.00 64.19 87 VAL A N 1
ATOM 689 C CA . VAL A 1 87 ? 6.379 11.195 20.942 1.00 64.19 87 VAL A CA 1
ATOM 690 C C . VAL A 1 87 ? 5.988 12.598 20.495 1.00 64.19 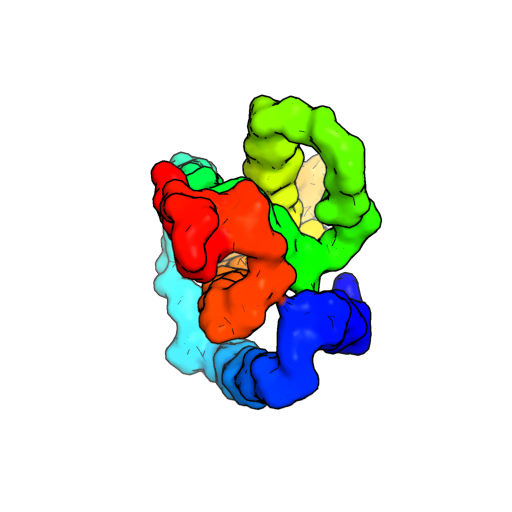87 VAL A C 1
ATOM 692 O O . VAL A 1 87 ? 4.828 12.852 20.166 1.00 64.19 87 VAL A O 1
ATOM 695 N N . ASN A 1 88 ? 6.949 13.521 20.475 1.00 78.00 88 ASN A N 1
ATOM 696 C CA . ASN A 1 88 ? 6.719 14.848 19.913 1.00 78.00 88 ASN A CA 1
ATOM 697 C C . ASN A 1 88 ? 6.273 14.709 18.440 1.00 78.00 88 ASN A C 1
ATOM 699 O O . ASN A 1 88 ? 6.880 13.953 17.679 1.00 78.00 88 ASN A O 1
ATOM 703 N N . SER A 1 89 ? 5.246 15.469 18.042 1.00 79.38 89 SER A N 1
ATOM 704 C CA . SER A 1 89 ? 4.706 15.544 16.675 1.00 79.38 89 SER A CA 1
ATOM 705 C C . SER A 1 89 ? 5.782 15.595 15.579 1.00 79.38 89 SER A C 1
ATOM 707 O O . SER A 1 89 ? 5.639 14.935 14.551 1.00 79.38 89 SER A O 1
ATOM 709 N N . ASP A 1 90 ? 6.884 16.324 15.785 1.00 86.62 90 ASP A N 1
ATOM 710 C CA . ASP A 1 90 ? 7.954 16.431 14.781 1.00 86.62 90 ASP A CA 1
ATOM 711 C C . ASP A 1 90 ? 8.728 15.120 14.593 1.00 86.62 90 ASP A C 1
ATOM 713 O O . ASP A 1 90 ? 9.053 14.730 13.467 1.00 86.62 90 ASP A O 1
ATOM 717 N N . GLN A 1 91 ? 9.004 14.413 15.692 1.00 88.06 91 GLN A N 1
ATOM 718 C CA . GLN A 1 91 ? 9.669 13.110 15.651 1.00 88.06 91 GLN A CA 1
ATOM 719 C C . GLN A 1 91 ? 8.760 12.063 15.012 1.00 88.06 91 GLN A C 1
ATOM 721 O O . GLN A 1 91 ? 9.226 11.265 14.196 1.00 88.06 91 GLN A O 1
ATOM 726 N N . GLU A 1 92 ? 7.464 12.109 15.323 1.00 87.50 92 GLU A N 1
ATOM 727 C CA . GLU A 1 92 ? 6.486 11.209 14.721 1.00 87.50 92 GLU A CA 1
ATOM 728 C C . GLU A 1 92 ? 6.356 11.442 13.216 1.00 87.50 92 GLU A C 1
ATOM 730 O O . GLU A 1 92 ? 6.427 10.509 12.415 1.00 87.50 92 GLU A O 1
ATOM 735 N N . MET A 1 93 ? 6.258 12.705 12.804 1.00 90.44 93 MET A N 1
ATOM 736 C CA . MET A 1 93 ? 6.205 13.073 11.396 1.00 90.44 93 MET A CA 1
ATOM 737 C C . MET A 1 93 ? 7.456 12.605 10.638 1.00 90.44 93 MET A C 1
ATOM 739 O O . MET A 1 93 ? 7.348 12.073 9.527 1.00 90.44 93 MET A O 1
ATOM 743 N N . ALA A 1 94 ? 8.643 12.754 11.235 1.00 92.88 94 ALA A N 1
ATOM 744 C CA . ALA A 1 94 ? 9.893 12.272 10.656 1.00 92.88 94 ALA A CA 1
ATOM 745 C C . ALA A 1 94 ? 9.923 10.738 10.536 1.00 92.88 94 ALA A C 1
ATOM 747 O O . ALA A 1 94 ? 10.327 10.212 9.493 1.00 92.88 94 ALA A O 1
ATOM 748 N N . PHE A 1 95 ? 9.452 10.022 11.561 1.00 93.62 95 PHE A N 1
ATOM 749 C CA . PHE A 1 95 ? 9.361 8.563 11.561 1.00 93.62 95 PHE A CA 1
ATOM 750 C C . PHE A 1 95 ? 8.401 8.046 10.482 1.00 93.62 95 PHE A C 1
ATOM 752 O O . PHE A 1 95 ? 8.800 7.228 9.648 1.00 93.62 95 PHE A O 1
ATOM 759 N N . LEU A 1 96 ? 7.169 8.559 10.427 1.00 95.00 96 LEU A N 1
ATOM 760 C CA . LEU A 1 96 ? 6.183 8.157 9.419 1.00 95.00 96 LEU A CA 1
ATOM 761 C C . LEU A 1 96 ? 6.693 8.450 8.003 1.00 95.00 96 LEU A C 1
ATOM 763 O O . LEU A 1 96 ? 6.629 7.581 7.127 1.00 95.00 96 LEU A O 1
ATOM 767 N N . LYS A 1 97 ? 7.302 9.625 7.784 1.00 95.94 97 LYS A N 1
ATOM 768 C CA . LYS A 1 97 ? 7.919 9.967 6.495 1.00 95.94 97 LYS A CA 1
ATOM 769 C C . LYS A 1 97 ? 9.037 8.986 6.126 1.00 95.94 97 LYS A C 1
ATOM 771 O O . LYS A 1 97 ? 9.120 8.553 4.971 1.00 95.94 97 LYS A O 1
ATOM 776 N N . MET A 1 98 ? 9.885 8.612 7.086 1.00 95.38 98 MET A N 1
ATOM 777 C CA . MET A 1 98 ? 10.951 7.628 6.886 1.00 95.38 98 MET A CA 1
ATOM 778 C C . MET A 1 98 ? 10.379 6.264 6.481 1.00 95.38 98 MET A C 1
ATOM 780 O O . MET A 1 98 ? 10.831 5.700 5.482 1.00 95.38 98 MET A O 1
ATOM 784 N N . VAL A 1 99 ? 9.376 5.753 7.202 1.00 95.75 99 VAL A N 1
ATOM 785 C CA . VAL A 1 99 ? 8.703 4.479 6.892 1.00 95.75 99 VAL A CA 1
ATOM 786 C C . VAL A 1 99 ? 8.117 4.510 5.484 1.00 95.75 99 VAL A C 1
ATOM 788 O O . VAL A 1 99 ? 8.360 3.601 4.689 1.00 95.75 99 VAL A O 1
ATOM 791 N N . ILE A 1 100 ? 7.387 5.566 5.129 1.00 96.75 100 ILE A N 1
ATOM 792 C CA . ILE A 1 100 ? 6.767 5.677 3.806 1.00 96.75 100 ILE A CA 1
ATOM 793 C C . ILE A 1 100 ? 7.840 5.669 2.708 1.00 96.75 100 ILE A C 1
ATOM 795 O O . ILE A 1 100 ? 7.729 4.950 1.710 1.00 96.75 100 ILE A O 1
ATOM 799 N N . ASN A 1 101 ? 8.925 6.418 2.892 1.00 94.62 101 ASN A N 1
ATOM 800 C CA . ASN A 1 101 ? 9.987 6.482 1.897 1.00 94.62 101 ASN A CA 1
ATOM 801 C C . ASN A 1 101 ? 10.744 5.146 1.749 1.00 94.62 101 ASN A C 1
ATOM 803 O O . ASN A 1 101 ? 10.956 4.659 0.630 1.00 94.62 101 ASN A O 1
ATOM 807 N N . LYS A 1 102 ? 11.165 4.561 2.876 1.00 92.69 102 LYS A N 1
ATOM 808 C CA . LYS A 1 102 ? 12.072 3.404 2.925 1.00 92.69 102 LYS A CA 1
ATOM 809 C C . LYS A 1 102 ? 11.361 2.059 2.840 1.00 92.69 102 LYS A C 1
ATOM 811 O O . LYS A 1 102 ? 11.968 1.104 2.378 1.00 92.69 102 LYS A O 1
ATOM 816 N N . GLN A 1 103 ? 10.092 1.978 3.228 1.00 93.94 103 GLN A N 1
ATOM 817 C CA . GLN A 1 103 ? 9.329 0.731 3.198 1.00 93.94 103 GLN A CA 1
ATOM 818 C C . GLN A 1 103 ? 8.157 0.784 2.231 1.00 93.94 103 GLN A C 1
ATOM 820 O O . GLN A 1 103 ? 7.979 -0.155 1.466 1.00 93.94 103 GLN A O 1
ATOM 825 N N . PHE A 1 104 ? 7.365 1.859 2.209 1.00 96.44 104 PHE A N 1
ATOM 826 C CA . PHE A 1 104 ? 6.142 1.880 1.400 1.00 96.44 104 PHE A CA 1
ATOM 827 C C . PHE A 1 104 ? 6.423 1.986 -0.100 1.00 96.44 104 PHE A C 1
ATOM 829 O O . PHE A 1 104 ? 5.958 1.149 -0.877 1.00 96.44 104 PHE A O 1
ATOM 836 N N . PHE A 1 105 ? 7.258 2.946 -0.496 1.00 96.06 105 PHE A N 1
ATOM 837 C CA . PHE A 1 105 ? 7.651 3.186 -1.890 1.00 96.06 105 PHE A CA 1
ATOM 838 C C . PHE A 1 105 ? 8.962 2.499 -2.306 1.00 96.06 105 PHE A C 1
ATOM 840 O O . PHE A 1 105 ? 9.566 2.886 -3.307 1.00 96.06 105 PHE A O 1
ATOM 847 N N . SER A 1 106 ? 9.436 1.521 -1.529 1.00 94.19 106 SER A N 1
ATOM 848 C CA . SER A 1 106 ? 10.689 0.796 -1.788 1.00 94.19 106 SER A CA 1
ATOM 849 C C . SER A 1 106 ? 10.546 -0.684 -1.410 1.00 94.19 106 SER A C 1
ATOM 851 O O . SER A 1 106 ? 9.662 -1.052 -0.636 1.00 94.19 106 SER A O 1
ATOM 853 N N . HIS A 1 107 ? 11.377 -1.566 -1.968 1.00 95.38 107 HIS A N 1
ATOM 854 C CA . HIS A 1 107 ? 11.354 -2.990 -1.618 1.00 95.38 107 HIS A CA 1
ATOM 855 C C . HIS A 1 107 ? 12.749 -3.618 -1.740 1.00 95.38 107 HIS A C 1
ATOM 857 O O . HIS A 1 107 ? 13.151 -4.056 -2.817 1.00 95.38 107 HIS A O 1
ATOM 863 N N . ASP A 1 108 ? 13.471 -3.718 -0.624 1.00 92.62 108 ASP A N 1
ATOM 864 C CA . ASP A 1 108 ? 14.885 -4.126 -0.593 1.00 92.62 108 ASP A CA 1
ATOM 865 C C . ASP A 1 108 ? 15.147 -5.493 -1.223 1.00 92.62 108 ASP A C 1
ATOM 867 O O . ASP A 1 108 ? 16.104 -5.664 -1.977 1.00 92.62 108 ASP A O 1
ATOM 871 N N . GLY A 1 109 ? 14.280 -6.477 -0.967 1.00 93.25 109 GLY A N 1
ATOM 872 C CA . GLY A 1 109 ? 14.415 -7.805 -1.573 1.00 93.25 109 GLY A CA 1
ATOM 873 C C . GLY A 1 109 ? 14.299 -7.771 -3.100 1.00 93.25 109 GLY A C 1
ATOM 874 O O . GLY A 1 109 ? 14.973 -8.527 -3.791 1.00 93.25 109 GLY A O 1
ATOM 875 N N . LEU A 1 110 ? 13.502 -6.837 -3.627 1.00 94.75 110 LEU A N 1
ATOM 876 C CA . LEU A 1 110 ? 13.286 -6.683 -5.063 1.00 94.75 110 LEU A CA 1
ATOM 877 C C . LEU A 1 110 ? 14.455 -5.913 -5.678 1.00 94.75 110 LEU A C 1
ATOM 879 O O . LEU A 1 110 ? 15.002 -6.340 -6.689 1.00 94.75 110 LEU A O 1
ATOM 883 N N . ALA A 1 111 ? 14.893 -4.837 -5.020 1.00 93.88 111 ALA A N 1
ATOM 884 C CA . ALA A 1 111 ? 16.075 -4.079 -5.413 1.00 93.88 111 ALA A CA 1
ATOM 885 C C . ALA A 1 111 ? 17.310 -4.990 -5.509 1.00 93.88 111 ALA A C 1
ATOM 887 O O . ALA A 1 111 ? 18.009 -4.981 -6.519 1.00 93.88 111 ALA A O 1
ATOM 888 N N . LYS A 1 112 ? 17.526 -5.861 -4.514 1.00 93.88 112 LYS A N 1
ATOM 889 C CA . LYS A 1 112 ? 18.616 -6.851 -4.519 1.00 93.88 112 LYS A CA 1
A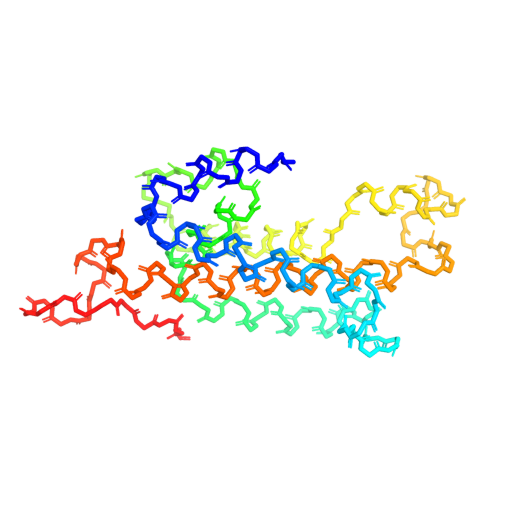TOM 890 C C . LYS A 1 112 ? 18.474 -7.894 -5.630 1.00 93.88 112 LYS A C 1
ATOM 892 O O . LYS A 1 112 ? 19.484 -8.274 -6.218 1.00 93.88 112 LYS A O 1
ATOM 897 N N . ALA A 1 113 ? 17.256 -8.358 -5.915 1.00 95.00 113 ALA A N 1
ATOM 898 C CA . ALA A 1 113 ? 17.000 -9.351 -6.961 1.00 95.00 113 ALA A CA 1
ATOM 899 C C . ALA A 1 113 ? 17.225 -8.796 -8.380 1.00 95.00 113 ALA A C 1
ATOM 901 O O . ALA A 1 113 ? 17.670 -9.527 -9.262 1.00 95.00 113 ALA A O 1
ATOM 902 N N . TYR A 1 114 ? 16.957 -7.505 -8.589 1.00 95.62 114 TYR A N 1
ATOM 903 C CA . TYR A 1 114 ? 17.095 -6.841 -9.886 1.00 95.62 114 TYR A CA 1
ATOM 904 C C . TYR A 1 114 ? 18.386 -6.028 -10.034 1.00 95.62 114 TYR A C 1
ATOM 906 O O . TYR A 1 114 ? 18.612 -5.470 -11.103 1.00 95.62 114 TYR A O 1
ATOM 914 N N . ALA A 1 115 ? 19.247 -5.942 -9.019 1.00 94.56 115 ALA A N 1
ATOM 915 C CA . ALA A 1 115 ? 20.496 -5.190 -9.117 1.00 94.56 115 ALA A CA 1
ATOM 916 C C . ALA A 1 115 ? 21.379 -5.723 -10.263 1.00 94.56 115 ALA A C 1
ATOM 918 O O . ALA A 1 115 ? 21.647 -6.926 -10.366 1.00 94.56 115 ALA A O 1
ATOM 919 N N . TYR A 1 116 ? 21.860 -4.826 -11.128 1.00 91.56 116 TYR A N 1
ATOM 920 C CA . TYR A 1 116 ? 22.925 -5.168 -12.077 1.00 91.56 116 TYR A CA 1
ATOM 921 C C . TYR A 1 116 ? 24.238 -5.422 -11.342 1.00 91.56 116 TYR A C 1
ATOM 923 O O . TYR A 1 116 ? 24.925 -6.403 -11.617 1.00 91.56 116 TYR A O 1
ATOM 931 N N . ASN A 1 117 ? 24.546 -4.559 -10.375 1.00 88.56 117 ASN A N 1
ATOM 932 C CA . ASN A 1 117 ? 25.714 -4.658 -9.519 1.00 88.56 117 ASN A CA 1
ATOM 933 C C . ASN A 1 117 ? 25.289 -4.417 -8.068 1.00 88.56 117 ASN A C 1
ATOM 935 O O . ASN A 1 117 ? 24.702 -3.388 -7.756 1.00 88.56 117 ASN A O 1
ATOM 939 N N . LYS A 1 118 ? 25.609 -5.352 -7.169 1.00 83.81 118 LYS A N 1
ATOM 940 C CA . LYS A 1 118 ? 25.276 -5.234 -5.741 1.00 83.81 118 LYS A CA 1
ATOM 941 C C . LYS A 1 118 ? 26.065 -4.132 -5.021 1.00 83.81 118 LYS A C 1
ATOM 943 O O . LYS A 1 118 ? 25.674 -3.751 -3.927 1.00 83.81 118 LYS A O 1
ATOM 948 N N . MET A 1 119 ? 27.144 -3.635 -5.628 1.00 83.19 119 MET A N 1
ATOM 949 C CA . MET A 1 119 ? 27.968 -2.544 -5.100 1.00 83.19 119 MET A CA 1
ATOM 950 C C . MET A 1 119 ? 27.479 -1.151 -5.521 1.00 83.19 119 MET A C 1
ATOM 952 O O . MET A 1 119 ? 27.994 -0.161 -5.013 1.00 83.19 119 MET A O 1
ATOM 956 N N . VAL A 1 120 ? 26.528 -1.055 -6.461 1.00 80.94 120 VAL A N 1
ATOM 957 C CA . VAL A 1 120 ? 26.034 0.225 -6.993 1.00 80.94 120 VAL A CA 1
ATOM 958 C C . VAL A 1 120 ? 24.515 0.269 -6.867 1.00 80.94 120 VAL A C 1
ATOM 960 O O . VAL A 1 120 ? 23.798 -0.422 -7.591 1.00 80.94 120 VAL A O 1
ATOM 963 N N . GLU A 1 121 ? 24.015 1.087 -5.942 1.00 81.56 121 GLU A N 1
ATOM 964 C CA . GLU A 1 121 ? 22.577 1.312 -5.791 1.00 81.56 121 GLU A CA 1
ATOM 965 C C . GLU A 1 121 ? 21.991 2.074 -6.989 1.00 81.56 121 GLU A C 1
ATOM 967 O O . GLU A 1 121 ? 22.659 2.873 -7.641 1.00 81.56 121 GLU A O 1
ATOM 972 N N . GLY A 1 122 ? 20.710 1.832 -7.277 1.00 83.56 122 GLY A N 1
ATOM 973 C CA . GLY A 1 122 ? 19.966 2.566 -8.306 1.00 83.56 122 GLY A CA 1
ATOM 974 C C . GLY A 1 122 ? 20.087 2.015 -9.729 1.00 83.56 122 GLY A C 1
ATOM 975 O O . GLY A 1 122 ? 19.320 2.437 -10.592 1.00 83.56 122 GLY A O 1
ATOM 976 N N . LEU A 1 123 ? 20.972 1.043 -9.983 1.00 90.00 123 LEU A N 1
ATOM 977 C CA . LEU A 1 123 ? 21.118 0.413 -11.298 1.00 90.00 123 LEU A CA 1
ATOM 978 C C . LEU A 1 123 ? 20.433 -0.963 -11.346 1.00 90.00 123 LEU A C 1
ATOM 980 O O . LEU A 1 123 ? 20.999 -1.983 -10.937 1.00 90.00 123 LEU A O 1
ATOM 984 N N . TYR A 1 124 ? 19.213 -0.995 -11.889 1.00 93.50 124 TYR A N 1
ATOM 985 C CA . TYR A 1 124 ? 18.357 -2.184 -11.910 1.00 93.50 124 TYR A CA 1
ATOM 986 C C . TYR A 1 124 ? 18.110 -2.737 -13.316 1.00 93.50 124 TYR A C 1
ATOM 988 O O . TYR A 1 124 ? 18.034 -1.996 -14.296 1.00 93.50 124 TYR A O 1
ATOM 996 N N . ARG A 1 125 ? 17.950 -4.060 -13.401 1.00 94.38 125 ARG A N 1
ATOM 997 C CA . ARG A 1 125 ? 17.574 -4.803 -14.609 1.00 94.38 125 ARG A CA 1
ATOM 998 C C . ARG A 1 125 ? 16.158 -4.428 -15.082 1.00 94.38 125 ARG A C 1
ATOM 1000 O O . ARG A 1 125 ? 15.327 -4.044 -14.253 1.00 94.38 125 ARG A O 1
ATOM 1007 N N . PRO A 1 126 ? 15.854 -4.583 -16.389 1.00 94.25 126 PRO A N 1
ATOM 1008 C CA . PRO A 1 126 ? 14.505 -4.395 -16.920 1.00 94.25 126 PRO A CA 1
ATOM 1009 C C . PRO A 1 126 ? 13.458 -5.195 -16.134 1.00 94.25 126 PRO A C 1
ATOM 1011 O O . PRO A 1 126 ? 13.728 -6.315 -15.701 1.00 94.25 126 PRO A O 1
ATOM 1014 N N . GLY A 1 127 ? 12.269 -4.621 -15.942 1.00 92.75 127 GLY A N 1
ATOM 1015 C CA . GLY A 1 127 ? 11.190 -5.229 -15.156 1.00 92.75 127 GLY A CA 1
ATOM 1016 C C . GLY A 1 127 ? 11.170 -4.826 -13.677 1.00 92.75 127 GLY A C 1
ATOM 1017 O O . GLY A 1 127 ? 10.176 -5.081 -12.997 1.00 92.75 127 GLY A O 1
ATOM 1018 N N . TYR A 1 128 ? 12.235 -4.198 -13.158 1.00 94.81 128 TYR A N 1
ATOM 1019 C CA . TYR A 1 128 ? 12.290 -3.780 -11.753 1.00 94.81 128 TYR A CA 1
ATOM 1020 C C . TYR A 1 128 ? 11.179 -2.790 -11.395 1.00 94.81 128 TYR A C 1
ATOM 1022 O O . TYR A 1 128 ? 10.478 -2.980 -10.403 1.00 94.81 128 TYR A O 1
ATOM 1030 N N . TYR A 1 129 ? 11.010 -1.737 -12.196 1.00 93.62 129 TYR A N 1
ATOM 1031 C CA . TYR A 1 129 ? 10.046 -0.678 -11.906 1.00 93.62 129 TYR A CA 1
ATOM 1032 C C . TYR A 1 129 ? 8.602 -1.158 -12.059 1.00 93.62 129 TYR A C 1
ATOM 1034 O O . TYR A 1 129 ? 7.733 -0.741 -11.296 1.00 93.62 129 TYR A O 1
ATOM 1042 N N . GLU A 1 130 ? 8.346 -2.084 -12.979 1.00 94.12 130 GLU A N 1
ATOM 1043 C CA . GLU A 1 130 ? 7.060 -2.756 -13.134 1.00 94.12 130 GLU A CA 1
ATOM 1044 C C . GLU A 1 130 ? 6.729 -3.599 -11.895 1.00 94.12 130 GLU A C 1
ATOM 1046 O O . GLU A 1 130 ? 5.643 -3.465 -11.323 1.00 94.12 130 GLU A O 1
ATOM 1051 N N . ALA A 1 131 ? 7.681 -4.414 -11.431 1.00 95.56 131 ALA A N 1
ATOM 1052 C CA . ALA A 1 131 ? 7.516 -5.228 -10.231 1.00 95.56 131 ALA A CA 1
ATOM 1053 C C . ALA A 1 131 ? 7.364 -4.364 -8.965 1.00 95.56 131 ALA A C 1
ATOM 1055 O O . ALA A 1 131 ? 6.503 -4.631 -8.123 1.00 95.56 131 ALA A O 1
ATOM 1056 N N . LEU A 1 132 ? 8.144 -3.284 -8.847 1.00 95.75 132 LEU A N 1
ATOM 1057 C CA . LEU A 1 132 ? 8.038 -2.333 -7.742 1.00 95.75 132 LEU A CA 1
ATOM 1058 C C . LEU A 1 132 ? 6.678 -1.625 -7.761 1.00 95.75 132 LEU A C 1
ATOM 1060 O O . LEU A 1 132 ? 6.042 -1.485 -6.717 1.00 95.75 132 LEU A O 1
ATOM 1064 N N . GLY A 1 133 ? 6.198 -1.232 -8.943 1.00 95.62 133 GLY A N 1
ATOM 1065 C CA . GLY A 1 133 ? 4.874 -0.645 -9.122 1.00 95.62 133 GLY A CA 1
ATOM 1066 C C . GLY A 1 133 ? 3.753 -1.581 -8.668 1.00 95.62 133 GLY A C 1
ATOM 1067 O O . GLY A 1 133 ? 2.843 -1.145 -7.965 1.00 95.62 133 GLY A O 1
ATOM 1068 N N . ALA A 1 134 ? 3.838 -2.878 -8.982 1.00 96.75 134 ALA A N 1
ATOM 1069 C CA . ALA A 1 134 ? 2.877 -3.875 -8.506 1.00 96.75 134 ALA A CA 1
ATOM 1070 C C . ALA A 1 134 ? 2.873 -3.994 -6.970 1.00 96.75 134 ALA A C 1
ATOM 1072 O O . ALA A 1 134 ? 1.808 -4.026 -6.350 1.00 96.75 134 ALA A O 1
ATOM 1073 N N . VAL A 1 135 ? 4.054 -3.998 -6.342 1.00 96.50 135 VAL A N 1
ATOM 1074 C CA . VAL A 1 135 ? 4.197 -4.007 -4.876 1.00 96.50 135 VAL A CA 1
ATOM 1075 C C . VAL A 1 135 ? 3.572 -2.758 -4.248 1.00 96.50 135 VAL A C 1
ATOM 1077 O O . VAL A 1 135 ? 2.790 -2.869 -3.302 1.00 96.50 135 VAL A O 1
ATOM 1080 N N . ILE A 1 136 ? 3.885 -1.572 -4.772 1.00 96.62 136 ILE A N 1
ATOM 1081 C CA . ILE A 1 136 ? 3.356 -0.304 -4.255 1.00 96.62 136 ILE A CA 1
ATOM 1082 C C . ILE A 1 136 ? 1.837 -0.249 -4.426 1.00 96.62 136 ILE A C 1
ATOM 1084 O O . ILE A 1 136 ? 1.135 0.159 -3.505 1.00 96.62 136 ILE A O 1
ATOM 1088 N N . LEU A 1 137 ? 1.309 -0.708 -5.562 1.00 96.94 137 LEU A N 1
ATOM 1089 C CA . LEU A 1 137 ? -0.129 -0.718 -5.818 1.00 96.94 137 LEU A CA 1
ATOM 1090 C C . LEU A 1 137 ? -0.881 -1.598 -4.811 1.00 96.94 137 LEU A C 1
ATOM 1092 O O . LEU A 1 137 ? -1.880 -1.161 -4.243 1.00 96.94 137 LEU A O 1
ATOM 1096 N N . LYS A 1 138 ? -0.363 -2.801 -4.525 1.00 97.31 138 LYS A N 1
ATOM 1097 C CA . LYS A 1 138 ? -0.914 -3.683 -3.484 1.00 97.31 138 LYS A CA 1
ATOM 1098 C C . LYS A 1 138 ? -0.907 -3.007 -2.110 1.00 97.31 138 LYS A C 1
ATOM 1100 O O . LYS A 1 138 ? -1.893 -3.101 -1.386 1.00 97.31 138 LYS A O 1
ATOM 1105 N N . ARG A 1 139 ? 0.176 -2.301 -1.762 1.00 97.19 139 ARG A N 1
ATOM 1106 C CA . ARG A 1 139 ? 0.309 -1.581 -0.483 1.00 97.19 139 ARG A CA 1
ATOM 1107 C C . ARG A 1 139 ? -0.663 -0.411 -0.360 1.00 97.19 139 ARG A C 1
ATOM 1109 O O . ARG A 1 139 ? -1.272 -0.271 0.691 1.00 97.19 139 ARG A O 1
ATOM 1116 N N . ILE A 1 140 ? -0.840 0.389 -1.414 1.00 96.81 140 ILE A N 1
ATOM 1117 C CA . ILE A 1 140 ? -1.806 1.503 -1.433 1.00 96.81 140 ILE A CA 1
ATOM 1118 C C . ILE A 1 140 ? -3.222 0.986 -1.221 1.00 96.81 140 ILE A C 1
ATOM 1120 O O . ILE A 1 140 ? -3.924 1.487 -0.347 1.00 96.81 140 ILE A O 1
ATOM 1124 N N . LEU A 1 141 ? -3.628 -0.032 -1.980 1.00 97.44 141 LEU A N 1
ATOM 1125 C CA . LEU A 1 141 ? -4.983 -0.568 -1.882 1.00 97.44 141 LEU A CA 1
ATOM 1126 C C . LEU A 1 141 ? -5.240 -1.216 -0.518 1.00 97.44 141 LEU A C 1
ATOM 1128 O O . LEU A 1 141 ? -6.296 -0.986 0.065 1.00 97.44 141 LEU A O 1
ATOM 1132 N N . LEU A 1 142 ? -4.261 -1.949 0.025 1.00 97.19 142 LEU A N 1
ATOM 1133 C CA . LEU A 1 142 ? -4.358 -2.505 1.374 1.00 97.19 142 LEU A CA 1
ATOM 1134 C C . LEU A 1 142 ?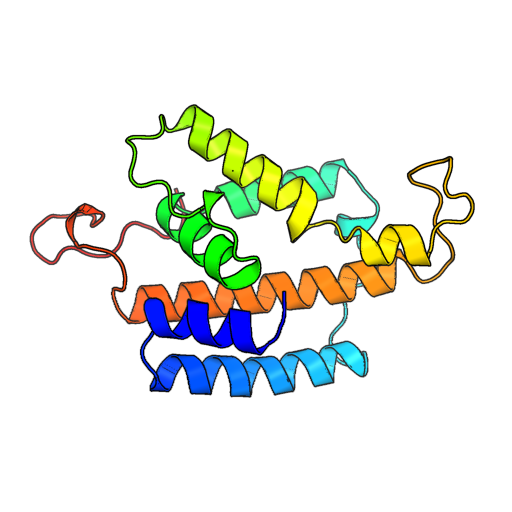 -4.454 -1.403 2.437 1.00 97.19 142 LEU A C 1
ATOM 1136 O O . LEU A 1 142 ? -5.316 -1.484 3.304 1.00 97.19 142 LEU A O 1
ATOM 1140 N N . LEU A 1 143 ? -3.596 -0.380 2.366 1.00 96.81 143 LEU A N 1
ATOM 1141 C CA . LEU A 1 143 ? -3.576 0.722 3.330 1.00 96.81 143 LEU A CA 1
ATOM 1142 C C . LEU A 1 143 ? -4.922 1.452 3.360 1.00 96.81 143 LEU A C 1
ATOM 1144 O O . LEU A 1 143 ? -5.494 1.628 4.432 1.00 96.81 143 LEU A O 1
ATOM 1148 N N . VAL A 1 144 ? -5.435 1.839 2.188 1.00 95.31 144 VAL A N 1
ATOM 1149 C CA . VAL A 1 144 ? -6.719 2.543 2.067 1.00 95.31 144 VAL A CA 1
ATOM 1150 C C . VAL A 1 144 ? -7.853 1.692 2.628 1.00 95.31 144 VAL A C 1
ATOM 1152 O O . VAL A 1 144 ? -8.646 2.185 3.423 1.00 95.31 144 VAL A O 1
ATOM 1155 N N . LEU A 1 145 ? -7.902 0.408 2.269 1.00 95.50 145 LEU A N 1
ATOM 1156 C CA . LEU A 1 145 ? -8.963 -0.492 2.708 1.00 95.50 145 LEU A CA 1
ATOM 1157 C C . LEU A 1 145 ? -8.931 -0.746 4.226 1.00 95.50 145 LEU A C 1
ATOM 1159 O O . LEU A 1 145 ? -9.975 -0.772 4.874 1.00 95.50 145 LEU A O 1
ATOM 1163 N N . VAL A 1 146 ? -7.740 -0.908 4.806 1.00 94.62 146 VAL A N 1
ATOM 1164 C CA . VAL A 1 146 ? -7.566 -1.078 6.256 1.00 94.62 146 VAL A CA 1
ATOM 1165 C C . VAL A 1 146 ? -8.014 0.169 7.008 1.00 94.62 146 VAL A C 1
ATOM 1167 O O . VAL A 1 146 ? -8.756 0.059 7.981 1.00 94.62 146 VAL A O 1
ATOM 1170 N N . ILE A 1 147 ? -7.582 1.347 6.558 1.00 92.44 147 ILE A N 1
ATOM 1171 C CA . ILE A 1 147 ? -7.926 2.616 7.198 1.00 92.44 147 ILE A CA 1
ATOM 1172 C C . ILE A 1 147 ? -9.435 2.885 7.101 1.00 92.44 147 ILE A C 1
ATOM 1174 O O . ILE A 1 147 ? -10.044 3.273 8.095 1.00 92.44 147 ILE A O 1
ATOM 1178 N N . ASP A 1 148 ? -10.048 2.634 5.941 1.00 91.38 148 ASP A N 1
ATOM 1179 C CA . ASP A 1 148 ? -11.495 2.775 5.731 1.00 91.38 148 ASP A CA 1
ATOM 1180 C C . ASP A 1 148 ? -12.302 1.926 6.724 1.00 91.38 148 ASP A C 1
ATOM 1182 O O . ASP A 1 148 ? -13.210 2.422 7.403 1.00 91.38 148 ASP A O 1
ATOM 1186 N N . ARG A 1 149 ? -11.924 0.651 6.877 1.00 91.00 149 ARG A N 1
ATOM 1187 C CA . ARG A 1 149 ? -12.585 -0.257 7.818 1.00 91.00 149 ARG A CA 1
ATOM 1188 C C . ARG A 1 149 ? -12.311 0.112 9.270 1.00 91.00 149 ARG A C 1
ATOM 1190 O O . ARG A 1 149 ? -13.249 0.109 10.061 1.00 91.00 149 ARG A O 1
ATOM 1197 N N . ALA A 1 150 ? -11.081 0.493 9.613 1.00 88.75 150 ALA A N 1
ATOM 1198 C CA . ALA A 1 150 ? -10.741 0.925 10.968 1.00 88.75 150 ALA A CA 1
ATOM 1199 C C . ALA A 1 150 ? -11.537 2.168 11.388 1.00 88.75 150 ALA A C 1
ATOM 1201 O O . ALA A 1 150 ? -12.007 2.268 12.522 1.00 88.75 150 ALA A O 1
ATOM 1202 N N . LYS A 1 151 ? -11.739 3.104 10.456 1.00 84.25 151 LYS A N 1
ATOM 1203 C CA . LYS A 1 151 ? -12.530 4.307 10.704 1.00 84.25 151 LYS A CA 1
ATOM 1204 C C . LYS A 1 151 ? -14.022 4.016 10.815 1.00 84.25 151 LYS A C 1
ATOM 1206 O O . LYS A 1 151 ? -14.665 4.523 11.726 1.00 84.25 151 LYS A O 1
ATOM 1211 N N . SER A 1 152 ? -14.556 3.158 9.949 1.00 85.19 152 SER A N 1
ATOM 1212 C CA . SER A 1 152 ? -15.970 2.754 9.985 1.00 85.19 152 SER A CA 1
ATOM 1213 C C . SER A 1 152 ? -16.361 2.018 11.274 1.00 85.19 152 SER A C 1
ATOM 1215 O O . SER A 1 152 ? -17.540 1.943 11.604 1.00 85.19 152 SER A O 1
ATOM 1217 N N . GLN A 1 153 ? -15.383 1.467 11.998 1.00 82.00 153 GLN A N 1
ATOM 1218 C CA . GLN A 1 153 ? -15.576 0.749 13.262 1.00 82.00 153 GLN A CA 1
ATOM 1219 C C . GLN A 1 153 ? -15.170 1.558 14.498 1.00 82.00 153 GLN A C 1
ATOM 1221 O O . GLN A 1 153 ? -15.204 1.019 15.602 1.00 82.00 153 GLN A O 1
ATOM 1226 N N . SER A 1 154 ? -14.786 2.829 14.329 1.00 76.00 154 SER A N 1
ATOM 1227 C CA . SER A 1 154 ? -14.319 3.694 15.419 1.00 76.00 154 SER A CA 1
ATOM 1228 C C . SER A 1 154 ? -13.222 3.037 16.271 1.00 76.00 154 SER A C 1
ATOM 1230 O O . SER A 1 154 ? -13.242 3.107 17.496 1.00 76.00 154 SER A O 1
ATOM 1232 N N . CYS A 1 155 ? -12.250 2.381 15.624 1.00 72.25 155 CYS A N 1
ATOM 1233 C CA . CYS A 1 155 ? -11.207 1.597 16.300 1.00 72.25 155 CYS A CA 1
ATOM 1234 C C . CYS A 1 155 ? -10.244 2.424 17.173 1.00 72.25 155 CYS A C 1
ATOM 1236 O O . CYS A 1 155 ? -9.455 1.854 17.924 1.00 72.25 155 CYS A O 1
ATOM 1238 N N . LEU A 1 156 ? -10.270 3.755 17.062 1.00 71.69 156 LEU A N 1
ATOM 1239 C CA . LEU A 1 156 ? -9.496 4.668 17.899 1.00 71.69 156 LEU A CA 1
ATOM 1240 C C . LEU A 1 156 ? -10.399 5.346 18.933 1.00 71.69 156 LEU A C 1
ATOM 1242 O O . LEU A 1 156 ? -11.567 5.622 18.680 1.00 71.69 156 LEU A O 1
ATOM 1246 N N . SER A 1 157 ? -9.828 5.640 20.102 1.00 64.75 157 SER A N 1
ATOM 1247 C CA . SER A 1 157 ? -10.538 6.282 21.212 1.00 64.75 157 SER A CA 1
ATOM 1248 C C . SER A 1 157 ? -11.101 7.661 20.838 1.00 64.75 157 SER A C 1
ATOM 1250 O O . SER A 1 1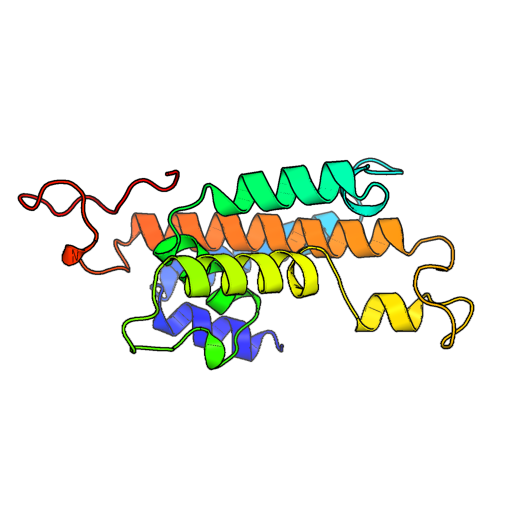57 ? -10.432 8.454 20.172 1.00 64.75 157 SER A O 1
ATOM 1252 N N . LEU A 1 158 ? -12.286 7.978 21.375 1.00 59.94 158 LEU A N 1
ATOM 1253 C CA . LEU A 1 158 ? -12.996 9.259 21.223 1.00 59.94 158 LEU A CA 1
ATOM 1254 C C . LEU A 1 158 ? -12.169 10.480 21.661 1.00 59.94 158 LEU A C 1
ATOM 1256 O O . LEU A 1 158 ? -12.477 11.592 21.249 1.00 59.94 158 LEU A O 1
ATOM 1260 N N . LYS A 1 159 ? -11.096 10.297 22.451 1.00 58.19 159 LYS A N 1
ATOM 1261 C CA . LYS A 1 159 ? -10.155 11.378 22.813 1.00 58.19 159 LYS A CA 1
ATOM 1262 C C . LYS A 1 159 ? -9.441 11.992 21.604 1.00 58.19 159 LYS A C 1
ATOM 1264 O O . LYS A 1 159 ? -8.879 13.074 21.709 1.00 58.19 159 LYS A O 1
ATOM 1269 N N . TYR A 1 160 ? -9.439 11.284 20.478 1.00 57.62 160 TYR A N 1
ATOM 1270 C CA . TYR A 1 160 ? -8.942 11.787 19.206 1.00 57.62 160 TYR A CA 1
ATOM 1271 C C . TYR A 1 160 ? -10.055 12.405 18.344 1.00 57.62 160 TYR A C 1
ATOM 1273 O O . TYR A 1 160 ? -9.777 12.824 17.226 1.00 57.62 160 TYR A O 1
ATOM 1281 N N . GLY A 1 161 ? -11.301 12.435 18.823 1.00 56.41 161 GLY A N 1
ATOM 1282 C CA . GLY A 1 161 ? -12.454 12.945 18.091 1.00 56.41 161 GLY A CA 1
ATOM 1283 C C . GLY A 1 161 ? -12.567 14.472 18.081 1.00 56.41 161 GLY A C 1
ATOM 1284 O O . GLY A 1 161 ? -11.909 15.160 18.857 1.00 56.41 161 GLY A O 1
ATOM 1285 N N . ILE A 1 162 ? -13.384 15.003 17.170 1.00 55.19 162 ILE A N 1
ATOM 1286 C CA . ILE A 1 162 ? -13.416 16.438 16.834 1.00 55.19 162 ILE A CA 1
ATOM 1287 C C . ILE A 1 162 ? -14.212 17.289 17.844 1.00 55.19 162 ILE A C 1
ATOM 1289 O O . ILE A 1 162 ? -13.852 18.447 18.045 1.00 55.19 162 ILE A O 1
ATOM 1293 N N . ASP A 1 163 ? -15.265 16.768 18.485 1.00 56.22 163 ASP A N 1
ATOM 1294 C CA . ASP A 1 163 ? -16.267 17.618 19.160 1.00 56.22 163 ASP A CA 1
ATOM 1295 C C . ASP A 1 163 ? -16.686 17.208 20.584 1.00 56.22 163 ASP A C 1
ATOM 1297 O O . ASP A 1 163 ? -17.444 17.935 21.221 1.00 56.22 163 ASP A O 1
ATOM 1301 N N . GLY A 1 164 ? -16.185 16.098 21.136 1.00 49.72 164 GLY A N 1
ATOM 1302 C CA . GLY A 1 164 ? -16.385 15.736 22.549 1.00 49.72 164 GLY A CA 1
ATOM 1303 C C . GLY A 1 164 ? -17.835 15.453 22.988 1.00 49.72 164 GLY A C 1
ATOM 1304 O O . GLY A 1 164 ? -18.051 15.220 24.176 1.00 49.72 164 GLY A O 1
ATOM 1305 N N . ILE A 1 165 ? -18.808 15.449 22.068 1.00 51.97 165 ILE A N 1
ATOM 1306 C CA . ILE A 1 165 ? -20.232 15.174 22.344 1.00 51.97 165 ILE A CA 1
ATOM 1307 C C . ILE A 1 165 ? -20.649 13.818 21.751 1.00 51.97 165 ILE A C 1
ATOM 1309 O O . ILE A 1 165 ? -21.366 13.066 22.410 1.00 51.97 165 ILE A O 1
ATOM 1313 N N . ASP A 1 166 ? -20.141 13.460 20.566 1.00 51.41 166 ASP A N 1
ATOM 1314 C CA . ASP A 1 166 ? -20.273 12.120 19.968 1.00 51.41 166 ASP A CA 1
ATOM 1315 C C . ASP A 1 166 ? -18.919 11.504 19.543 1.00 51.41 166 ASP A C 1
ATOM 1317 O O . ASP A 1 166 ? -18.845 10.331 19.168 1.00 51.41 166 ASP A O 1
ATOM 1321 N N . GLY A 1 167 ? -17.828 12.267 19.686 1.00 50.19 167 GLY A N 1
ATOM 1322 C CA . GLY A 1 167 ? -16.451 11.802 19.537 1.00 50.19 167 GLY A CA 1
ATOM 1323 C C . GLY A 1 167 ? -16.098 11.391 18.111 1.00 50.19 167 GLY A C 1
ATOM 1324 O O . GLY A 1 167 ? -15.261 10.502 17.920 1.00 50.19 167 GLY A O 1
ATOM 1325 N N . GLY A 1 168 ? -16.709 12.045 17.114 1.00 55.72 168 GLY A N 1
ATOM 1326 C CA . GLY A 1 168 ? -16.442 11.822 15.697 1.00 55.72 168 GLY A CA 1
ATOM 1327 C C . GLY A 1 168 ? -14.946 11.698 15.401 1.00 55.72 168 GLY A C 1
ATOM 1328 O O . GLY A 1 168 ? -14.177 12.614 15.681 1.00 55.72 168 GLY A O 1
ATOM 1329 N N . SER A 1 169 ? -14.534 10.545 14.858 1.00 59.88 169 SER A N 1
ATOM 1330 C CA . SER A 1 169 ? -13.136 10.217 14.535 1.00 59.88 169 SER A CA 1
ATOM 1331 C C . SER A 1 169 ? -12.422 11.394 13.854 1.00 59.88 169 SER A C 1
ATOM 1333 O O . SER A 1 169 ? -13.013 11.984 12.942 1.00 59.88 169 SER A O 1
ATOM 1335 N N . PRO A 1 170 ? -11.151 11.697 14.193 1.00 64.50 170 PRO A N 1
ATOM 1336 C CA . PRO A 1 170 ? -10.458 12.860 13.639 1.00 64.50 170 PRO A CA 1
ATOM 1337 C C . PRO A 1 170 ? -10.482 12.821 12.114 1.00 64.50 170 PRO A C 1
ATOM 1339 O O . PRO A 1 170 ? -10.523 11.729 11.524 1.00 64.50 170 PRO A O 1
ATOM 1342 N N . LEU A 1 171 ? -10.467 13.996 11.472 1.00 70.69 171 LEU A N 1
ATOM 1343 C CA . LEU A 1 171 ? -10.456 14.095 10.012 1.00 70.69 171 LEU A CA 1
ATOM 1344 C C . LEU A 1 171 ? -9.372 13.175 9.449 1.00 70.69 171 LEU A C 1
ATOM 1346 O O . LEU A 1 171 ? -8.273 13.084 9.991 1.00 70.69 171 LEU A O 1
ATOM 1350 N N . MET A 1 172 ? -9.709 12.446 8.380 1.00 74.25 172 MET A N 1
ATOM 1351 C CA . MET A 1 172 ? -8.719 11.570 7.748 1.00 74.25 172 MET A CA 1
ATOM 1352 C C . MET A 1 172 ? -7.550 12.373 7.208 1.00 74.25 172 MET A C 1
ATOM 1354 O O . MET A 1 172 ? -6.439 11.864 7.224 1.00 74.25 172 MET A O 1
ATOM 1358 N N . PHE A 1 173 ? -7.820 13.600 6.768 1.00 78.19 173 PHE A N 1
ATOM 1359 C CA . PHE A 1 173 ? -6.851 14.518 6.209 1.00 78.19 173 PHE A CA 1
ATOM 1360 C C . PHE A 1 173 ? -6.729 15.743 7.117 1.00 78.19 173 PHE A C 1
ATOM 1362 O O . PHE A 1 173 ? -7.752 16.274 7.552 1.00 78.19 173 PHE A O 1
ATOM 1369 N N . SER A 1 174 ? -5.494 16.141 7.416 1.00 67.19 174 SER A N 1
ATOM 1370 C CA . SER A 1 174 ? -5.127 17.372 8.129 1.00 67.19 174 SER A CA 1
ATOM 1371 C C . SER A 1 174 ? -4.778 18.492 7.161 1.00 67.19 174 SER A C 1
ATOM 1373 O O . SER A 1 174 ? -4.062 18.178 6.179 1.00 67.19 174 SER A O 1
#

Sequence (174 aa):
CSLDDLKQRMQFHLSLGSCKEIFDVMTRVTKNIDEGRIKMKPQCPLVTDFGMKEKAIKALMCYNQVWLRLGLYIVFGGDSFLSDSEVNSDQEMAFLKMVINKQFFSHDGLAKAYAYNKMVEGLYRPGYYEALGAVILKRILLLVLVIDRAKSQSCLSLKYGIDGIDGGSPLMFS

Foldseek 3Di:
DDPVLLLVLLVVQFPPVLSVVLVVVLVVVLVCLVVVVDFADVVRCCLVPPVNVVVVLVVLLQFDLLLLLSLLCSLPNDCVSVDPDPDPPVNSSVVSSCCCVDPLQDDVVLQVVFAPDPVDGPHGHPPSSRVSRSSNVSSVVSSVSSSVRSQVVVSDDLVCADPVPVSRHHDRGD

pLDDT: mean 87.32, std 12.26, range [49.72, 98.31]

Radius of gyration: 17.32 Å; chains: 1; bounding box: 48×32×43 Å